Protein AF-A0A920B1D9-F1 (afdb_monomer_lite)

Radius of gyration: 14.31 Å; chains: 1; bounding box: 32×27×47 Å

pLDDT: mean 87.22, std 14.99, range [38.59, 97.69]

Structure (mmCIF, N/CA/C/O backbone):
data_AF-A0A920B1D9-F1
#
_entry.id   AF-A0A920B1D9-F1
#
loop_
_atom_site.group_PDB
_atom_site.id
_atom_site.type_symbol
_atom_site.label_atom_id
_atom_site.label_alt_id
_atom_site.label_comp_id
_atom_site.label_asym_id
_atom_site.label_entity_id
_atom_site.label_seq_id
_atom_site.pdbx_PDB_ins_code
_atom_site.Cartn_x
_atom_site.Cartn_y
_atom_site.Cartn_z
_atom_site.occupancy
_atom_site.B_iso_or_equiv
_atom_site.auth_seq_id
_atom_site.auth_comp_id
_atom_site.auth_asym_id
_atom_site.auth_atom_id
_atom_site.pdbx_PDB_model_num
ATOM 1 N N . MET A 1 1 ? 18.546 -11.406 -0.142 1.00 63.19 1 MET A N 1
ATOM 2 C CA . MET A 1 1 ? 17.835 -10.776 0.992 1.00 63.19 1 MET A CA 1
ATOM 3 C C . MET A 1 1 ? 16.635 -10.032 0.441 1.00 63.19 1 MET A C 1
ATOM 5 O O . MET A 1 1 ? 16.755 -9.467 -0.639 1.00 63.19 1 MET A O 1
ATOM 9 N N . SER A 1 2 ? 15.504 -10.078 1.143 1.00 88.38 2 SER A N 1
ATOM 10 C CA . SER A 1 2 ? 14.317 -9.284 0.805 1.00 88.38 2 SER A CA 1
ATOM 11 C C . SER A 1 2 ? 14.443 -7.856 1.360 1.00 88.38 2 SER A C 1
ATOM 13 O O . SER A 1 2 ? 15.211 -7.629 2.295 1.00 88.38 2 SER A O 1
ATOM 15 N N . ILE A 1 3 ? 13.712 -6.907 0.772 1.00 95.12 3 ILE A N 1
ATOM 16 C CA . ILE A 1 3 ? 13.653 -5.499 1.175 1.00 95.12 3 ILE A CA 1
ATOM 17 C C . ILE A 1 3 ? 12.193 -5.020 1.231 1.00 95.12 3 ILE A C 1
ATOM 19 O O . ILE A 1 3 ? 11.301 -5.625 0.632 1.00 95.12 3 ILE A O 1
ATOM 23 N N . LEU A 1 4 ? 11.960 -3.939 1.974 1.00 96.69 4 LEU A N 1
ATOM 24 C CA . LEU A 1 4 ? 10.676 -3.246 2.065 1.00 96.69 4 LEU A CA 1
ATOM 25 C C . LEU A 1 4 ? 10.299 -2.592 0.724 1.00 96.69 4 LEU A C 1
ATOM 27 O O . LEU A 1 4 ? 11.091 -1.844 0.148 1.00 96.69 4 LEU A O 1
ATOM 31 N N . ASP A 1 5 ? 9.071 -2.829 0.262 1.00 97.25 5 ASP A N 1
ATOM 32 C CA . ASP A 1 5 ? 8.518 -2.268 -0.976 1.00 97.25 5 ASP A CA 1
ATOM 33 C C . ASP A 1 5 ? 7.902 -0.877 -0.736 1.00 97.25 5 ASP A C 1
ATOM 35 O O . ASP A 1 5 ? 6.682 -0.694 -0.701 1.00 97.25 5 ASP A O 1
ATOM 39 N N . PHE A 1 6 ? 8.762 0.127 -0.538 1.00 96.25 6 PHE A N 1
ATOM 40 C CA . PHE A 1 6 ? 8.322 1.523 -0.415 1.00 96.25 6 PHE A CA 1
ATOM 41 C C . PHE A 1 6 ? 7.647 2.037 -1.689 1.00 96.25 6 PHE A C 1
ATOM 43 O O . PHE A 1 6 ? 6.728 2.847 -1.599 1.00 96.25 6 PHE A O 1
ATOM 50 N N . GLY A 1 7 ? 8.054 1.533 -2.860 1.00 94.81 7 GLY A N 1
ATOM 51 C CA . GLY A 1 7 ? 7.430 1.884 -4.130 1.00 94.81 7 GLY A CA 1
ATOM 52 C C . GLY A 1 7 ? 5.950 1.528 -4.112 1.00 94.81 7 GLY A C 1
ATOM 53 O O . GLY A 1 7 ? 5.096 2.404 -4.250 1.00 94.81 7 GLY A O 1
ATOM 54 N N . LEU A 1 8 ? 5.624 0.257 -3.871 1.00 95.56 8 LEU A N 1
ATOM 55 C CA . LEU A 1 8 ? 4.233 -0.179 -3.830 1.00 95.56 8 LEU A CA 1
ATOM 56 C C . LEU A 1 8 ? 3.447 0.497 -2.698 1.00 95.56 8 LEU A C 1
ATOM 58 O O . LEU A 1 8 ? 2.303 0.897 -2.923 1.00 95.56 8 LEU A O 1
ATOM 62 N N . CYS A 1 9 ? 4.057 0.682 -1.522 1.00 95.94 9 CYS A N 1
ATOM 63 C CA . CYS A 1 9 ? 3.452 1.412 -0.405 1.00 95.94 9 CYS A CA 1
ATOM 64 C C . CYS A 1 9 ? 3.013 2.827 -0.827 1.00 95.94 9 CYS A C 1
ATOM 66 O O . CYS A 1 9 ? 1.842 3.195 -0.677 1.00 95.94 9 CYS A O 1
ATOM 68 N N . ASP A 1 10 ? 3.914 3.593 -1.445 1.00 93.75 10 ASP A N 1
ATOM 69 C CA . ASP A 1 10 ? 3.618 4.935 -1.941 1.00 93.75 10 ASP A CA 1
ATOM 70 C C . ASP A 1 10 ? 2.591 4.913 -3.075 1.00 93.75 10 ASP A C 1
ATOM 72 O O . ASP A 1 10 ? 1.699 5.761 -3.100 1.00 93.75 10 ASP A O 1
ATOM 76 N N . GLY A 1 11 ? 2.651 3.931 -3.978 1.00 94.12 11 GLY A N 1
ATOM 77 C CA . GLY A 1 11 ? 1.675 3.761 -5.056 1.00 94.12 11 GLY A CA 1
ATOM 78 C C . GLY A 1 11 ? 0.252 3.527 -4.546 1.00 94.12 11 GLY A C 1
ATOM 79 O O . GLY A 1 11 ? -0.685 4.195 -4.993 1.00 94.12 11 GLY A O 1
ATOM 80 N N . ILE A 1 12 ? 0.085 2.630 -3.569 1.00 94.50 12 ILE A N 1
ATOM 81 C CA . ILE A 1 12 ? -1.213 2.350 -2.941 1.00 94.50 12 ILE A CA 1
ATOM 82 C C . ILE A 1 12 ? -1.721 3.594 -2.206 1.00 94.50 12 ILE A C 1
ATOM 84 O O . ILE A 1 12 ? -2.873 3.996 -2.385 1.00 94.50 12 ILE A O 1
ATOM 88 N N . ARG A 1 13 ? -0.870 4.257 -1.415 1.00 92.81 13 ARG A N 1
ATOM 89 C CA . ARG A 1 13 ? -1.246 5.479 -0.682 1.00 92.81 13 ARG A CA 1
ATOM 90 C C . ARG A 1 13 ? -1.637 6.601 -1.642 1.00 92.81 13 ARG A C 1
ATOM 92 O O . ARG A 1 13 ? -2.664 7.255 -1.440 1.00 92.81 13 ARG A O 1
ATOM 99 N N . PHE A 1 14 ? -0.869 6.785 -2.716 1.00 91.69 14 PHE A N 1
ATOM 100 C CA . PHE A 1 14 ? -1.121 7.767 -3.771 1.00 91.69 14 PHE A CA 1
ATOM 101 C C . PHE A 1 14 ? -2.484 7.567 -4.434 1.00 91.69 14 PHE A C 1
ATOM 103 O O . PHE A 1 14 ? -3.190 8.545 -4.668 1.00 91.69 14 PHE A O 1
ATOM 110 N N . CYS A 1 15 ? -2.880 6.317 -4.686 1.00 90.94 15 CYS A N 1
ATOM 111 C CA . CYS A 1 15 ? -4.157 5.996 -5.316 1.00 90.94 15 CYS 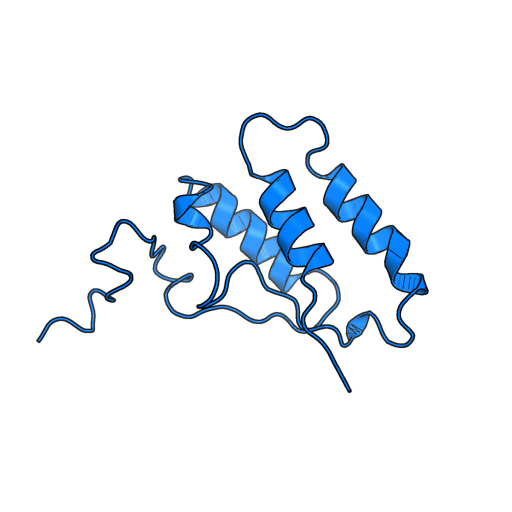A CA 1
ATOM 112 C C . CYS A 1 15 ? -5.371 6.502 -4.513 1.00 90.94 15 CYS A C 1
ATOM 114 O O . CYS A 1 15 ? -6.373 6.926 -5.092 1.00 90.94 15 CYS A O 1
ATOM 116 N N . PHE A 1 16 ? -5.302 6.461 -3.180 1.00 90.88 16 PHE A N 1
ATOM 117 C CA . PHE A 1 16 ? -6.436 6.790 -2.310 1.00 90.88 16 PHE A CA 1
ATOM 118 C C . PHE A 1 16 ? -6.440 8.231 -1.775 1.00 90.88 16 PHE A C 1
ATOM 120 O O . PHE A 1 16 ? -7.485 8.701 -1.291 1.00 90.88 16 PHE A O 1
ATOM 127 N N . LEU A 1 17 ? -5.309 8.932 -1.897 1.00 86.62 17 LEU A N 1
ATOM 128 C CA . LEU A 1 17 ? -5.138 10.349 -1.579 1.00 86.62 17 LEU A CA 1
ATOM 129 C C . LEU A 1 17 ? -6.065 11.225 -2.441 1.00 86.62 17 LEU A C 1
ATOM 131 O O . LEU A 1 17 ? -6.120 11.111 -3.664 1.00 86.62 17 LEU A O 1
ATOM 135 N N . ARG A 1 18 ? -6.818 12.131 -1.800 1.00 66.38 18 ARG A N 1
ATOM 136 C CA . ARG A 1 18 ? -7.677 13.088 -2.519 1.00 66.38 18 ARG A CA 1
ATOM 137 C C . ARG A 1 18 ? -6.787 14.029 -3.343 1.00 66.38 18 ARG A C 1
ATOM 139 O O . ARG A 1 18 ? -5.789 14.520 -2.829 1.00 66.38 18 ARG A O 1
ATOM 146 N N . SER A 1 19 ? -7.203 14.338 -4.575 1.00 60.56 19 SER A N 1
ATOM 147 C CA . SER A 1 19 ? -6.665 15.436 -5.402 1.00 60.56 19 SER A CA 1
ATOM 148 C C . SER A 1 19 ? -5.420 15.170 -6.271 1.00 60.56 19 SER A C 1
ATOM 150 O O . SER A 1 19 ? -4.831 16.137 -6.755 1.00 60.56 19 SER A O 1
ATOM 152 N N . ARG A 1 20 ? -5.019 13.918 -6.543 1.00 62.81 20 ARG A N 1
ATOM 153 C CA . ARG A 1 20 ? -3.921 13.645 -7.497 1.00 62.81 20 ARG A CA 1
ATOM 154 C C . ARG A 1 20 ? -4.389 12.894 -8.744 1.00 62.81 20 ARG A C 1
ATOM 156 O O . ARG A 1 20 ? -4.982 11.823 -8.650 1.00 62.81 20 ARG A O 1
ATOM 163 N N . ALA A 1 21 ? -4.103 13.462 -9.916 1.00 62.12 21 ALA A N 1
ATOM 164 C CA . ALA A 1 21 ? -4.299 12.798 -11.201 1.00 62.12 21 ALA A CA 1
ATOM 165 C C . ALA A 1 21 ? -3.329 11.606 -11.301 1.00 62.12 21 ALA A C 1
ATOM 167 O O . ALA A 1 21 ? -2.121 11.782 -11.157 1.00 62.12 21 ALA A O 1
ATOM 168 N N . GLY A 1 22 ? -3.858 10.394 -11.482 1.00 69.94 22 GLY A N 1
ATOM 169 C CA . GLY A 1 22 ? -3.062 9.167 -11.605 1.00 69.94 22 GLY A CA 1
ATOM 170 C C . GLY A 1 22 ? -3.715 7.931 -10.983 1.00 69.94 22 GLY A C 1
ATOM 171 O O . GLY A 1 22 ? -3.636 6.865 -11.578 1.00 69.94 22 GLY A O 1
ATOM 172 N N . GLY A 1 23 ? -4.424 8.065 -9.853 1.00 85.50 23 GLY A N 1
ATOM 173 C CA . GLY A 1 23 ? -5.221 6.981 -9.251 1.00 85.50 23 GLY A CA 1
ATOM 174 C C . GLY A 1 23 ? -4.520 5.612 -9.241 1.00 85.50 23 GLY A C 1
ATOM 175 O O . GLY A 1 23 ? -3.363 5.499 -8.834 1.00 85.50 23 GLY A O 1
ATOM 176 N N . PHE A 1 24 ? -5.213 4.584 -9.740 1.00 90.25 24 PHE A N 1
ATOM 177 C CA . PHE A 1 24 ? -4.704 3.209 -9.827 1.00 90.25 24 PHE A CA 1
ATOM 178 C C . PHE A 1 24 ? -3.604 3.003 -10.882 1.00 90.25 24 PHE A C 1
ATOM 180 O O . PHE A 1 24 ? -2.854 2.034 -10.777 1.00 90.25 24 PHE A O 1
ATOM 187 N N . HIS A 1 25 ? -3.427 3.919 -11.842 1.00 91.69 25 HIS A N 1
ATOM 188 C CA . HIS A 1 25 ? -2.343 3.817 -12.831 1.00 91.69 25 HIS A CA 1
ATOM 189 C C . HIS A 1 25 ? -0.957 3.913 -12.191 1.00 91.69 25 HIS A C 1
ATOM 191 O O . HIS A 1 25 ? 0.025 3.439 -12.757 1.00 91.69 25 HIS A O 1
ATOM 197 N N . GLN A 1 26 ? -0.849 4.516 -11.002 1.00 90.88 26 GLN A N 1
ATOM 198 C CA . GLN A 1 26 ? 0.417 4.528 -10.276 1.00 90.88 26 GLN A CA 1
ATOM 199 C C . GLN A 1 26 ? 0.772 3.136 -9.739 1.00 90.88 26 GLN A C 1
ATOM 201 O O . GLN A 1 26 ? 1.933 2.747 -9.803 1.00 90.88 26 GLN A O 1
ATOM 206 N N . VAL A 1 27 ? -0.213 2.372 -9.257 1.00 93.50 27 VAL A N 1
ATOM 207 C CA . VAL A 1 27 ? -0.002 0.984 -8.812 1.00 93.50 27 VAL A CA 1
ATOM 208 C C . VAL A 1 27 ? 0.397 0.114 -10.003 1.00 93.50 27 VAL A C 1
ATOM 210 O O . VAL A 1 27 ? 1.397 -0.592 -9.930 1.00 93.50 27 VAL A O 1
ATOM 213 N N . GLU A 1 28 ? -0.319 0.241 -11.123 1.00 94.69 28 GLU A N 1
ATOM 214 C CA . GLU A 1 28 ? 0.014 -0.424 -12.391 1.00 94.69 28 GLU A CA 1
ATOM 215 C C . GLU A 1 28 ? 1.457 -0.132 -12.826 1.00 94.69 28 GLU A C 1
ATOM 217 O O . GLU A 1 28 ? 2.222 -1.050 -13.113 1.00 94.69 28 GLU A O 1
ATOM 222 N N . ARG A 1 29 ? 1.861 1.143 -12.816 1.00 94.31 29 ARG A N 1
ATOM 223 C CA . ARG A 1 29 ? 3.214 1.557 -13.198 1.00 94.31 29 ARG A CA 1
ATOM 224 C C . ARG A 1 29 ? 4.287 0.915 -12.324 1.00 94.31 29 ARG A C 1
ATOM 226 O O . ARG A 1 29 ? 5.317 0.507 -12.847 1.00 94.31 29 ARG A O 1
ATOM 233 N N . ILE A 1 30 ? 4.068 0.853 -11.011 1.00 94.94 30 ILE A N 1
ATOM 234 C CA . ILE A 1 30 ? 5.047 0.287 -10.075 1.00 94.94 30 ILE A CA 1
ATOM 235 C C . ILE A 1 30 ? 5.191 -1.216 -10.285 1.00 94.94 30 ILE A C 1
ATOM 237 O O . ILE A 1 30 ? 6.317 -1.695 -10.358 1.00 94.94 30 ILE A O 1
ATOM 241 N N . LEU A 1 31 ? 4.081 -1.925 -10.498 1.00 95.75 31 LEU A N 1
ATOM 242 C CA . LEU A 1 31 ? 4.113 -3.336 -10.892 1.00 95.75 31 LEU A CA 1
ATOM 243 C C . LEU A 1 31 ? 4.808 -3.534 -12.254 1.00 95.75 31 LEU A C 1
ATOM 245 O O . LEU A 1 31 ? 5.482 -4.532 -12.480 1.00 95.75 31 LEU A O 1
ATOM 249 N N . GLY A 1 32 ? 4.724 -2.555 -13.158 1.00 96.69 32 GLY A N 1
ATOM 250 C CA . GLY A 1 32 ? 5.479 -2.554 -14.414 1.00 96.69 32 GLY A CA 1
ATOM 251 C C . GLY A 1 32 ? 7.006 -2.521 -14.241 1.00 96.69 32 GLY A C 1
ATOM 252 O O . GLY A 1 32 ? 7.722 -2.983 -15.128 1.00 96.69 32 GLY A O 1
ATOM 253 N N . TYR A 1 33 ? 7.512 -2.028 -13.104 1.00 95.88 33 TYR A N 1
ATOM 254 C CA . TYR A 1 33 ? 8.944 -2.002 -12.768 1.00 95.88 33 TYR A CA 1
ATOM 255 C C . TYR A 1 33 ? 9.417 -3.240 -11.998 1.00 95.88 33 TYR A C 1
ATOM 257 O O . TYR A 1 33 ? 10.563 -3.299 -11.549 1.00 95.88 33 TYR A O 1
ATOM 265 N N . ASP A 1 34 ? 8.572 -4.261 -11.868 1.00 95.75 34 ASP A N 1
ATOM 266 C CA . ASP A 1 34 ? 8.908 -5.498 -11.163 1.00 95.75 34 ASP A CA 1
ATOM 267 C C . ASP A 1 34 ? 10.126 -6.213 -11.752 1.00 95.75 34 ASP A C 1
ATOM 269 O O . ASP A 1 34 ? 10.874 -6.865 -11.025 1.00 95.75 34 ASP A O 1
ATOM 273 N N . ASN A 1 35 ? 10.368 -6.035 -13.052 1.00 95.31 35 ASN A N 1
ATOM 274 C CA . ASN A 1 35 ? 11.520 -6.581 -13.766 1.00 95.31 35 ASN A CA 1
ATOM 275 C C . ASN A 1 35 ? 12.877 -6.032 -13.289 1.00 95.31 35 ASN A C 1
ATOM 277 O O . ASN A 1 35 ? 13.904 -6.650 -13.563 1.00 95.31 35 ASN A O 1
ATOM 281 N N . VAL A 1 36 ? 12.898 -4.901 -12.578 1.00 94.94 36 VAL A N 1
ATOM 282 C CA . VAL A 1 36 ? 14.119 -4.337 -11.980 1.00 94.94 36 VAL A CA 1
ATOM 283 C C . VAL A 1 36 ? 14.589 -5.184 -10.791 1.00 94.94 36 VAL A C 1
ATOM 285 O O . VAL A 1 36 ? 15.772 -5.184 -10.450 1.00 94.94 36 VAL A O 1
ATOM 288 N N . TYR A 1 37 ? 13.688 -5.954 -10.175 1.00 94.81 37 TYR A N 1
ATOM 289 C CA . TYR A 1 37 ? 14.000 -6.839 -9.061 1.00 94.81 37 TYR A CA 1
ATOM 290 C C . TYR A 1 37 ? 14.157 -8.285 -9.537 1.00 94.81 37 TYR A C 1
ATOM 292 O O . TYR A 1 37 ? 13.248 -8.862 -10.126 1.00 94.81 37 TYR A O 1
ATOM 300 N N . HIS A 1 38 ? 15.267 -8.934 -9.171 1.00 93.94 38 HIS A N 1
ATOM 301 C CA . HIS A 1 38 ? 15.460 -10.366 -9.444 1.00 93.94 38 HIS A CA 1
ATOM 302 C C . HIS A 1 38 ? 14.345 -11.247 -8.848 1.00 93.94 38 HIS A C 1
ATOM 304 O O . HIS A 1 38 ? 13.937 -12.235 -9.457 1.00 93.94 38 HIS A O 1
ATOM 310 N N . HIS A 1 39 ? 13.846 -10.890 -7.657 1.00 94.44 39 HIS A N 1
ATOM 311 C CA . HIS A 1 39 ? 12.807 -11.629 -6.934 1.00 94.44 39 HIS A CA 1
ATOM 312 C C . HIS A 1 39 ? 11.739 -10.688 -6.376 1.00 94.44 39 HIS A C 1
ATOM 314 O O . HIS A 1 39 ? 11.563 -10.551 -5.167 1.00 94.44 39 HIS A O 1
ATOM 320 N N . ALA A 1 40 ? 11.008 -10.044 -7.276 1.00 95.44 40 ALA A N 1
ATOM 321 C CA . ALA A 1 40 ? 9.986 -9.062 -6.940 1.00 95.44 40 ALA A CA 1
ATOM 322 C C . ALA A 1 40 ? 8.884 -9.626 -6.000 1.00 95.44 40 ALA A C 1
ATOM 324 O O . ALA A 1 40 ? 8.442 -8.960 -5.068 1.00 95.44 40 ALA A O 1
ATOM 325 N N . ASN A 1 41 ? 8.537 -10.914 -6.134 1.00 95.75 41 ASN A N 1
ATOM 326 C CA . ASN A 1 41 ? 7.588 -11.621 -5.253 1.00 95.75 41 ASN A CA 1
ATOM 327 C C . ASN A 1 41 ? 8.056 -11.791 -3.798 1.00 95.75 41 ASN A C 1
ATOM 329 O O . ASN A 1 41 ? 7.262 -12.188 -2.953 1.00 95.75 41 ASN A O 1
ATOM 333 N N . GLN A 1 42 ? 9.333 -11.550 -3.501 1.00 96.75 42 GLN A N 1
ATOM 334 C CA . GLN A 1 42 ? 9.864 -11.664 -2.142 1.00 96.75 42 GLN A CA 1
ATOM 335 C C . GLN A 1 42 ? 9.851 -10.331 -1.398 1.00 96.75 42 GLN A C 1
ATOM 337 O O . GLN A 1 42 ? 10.156 -10.327 -0.208 1.00 96.75 42 GLN A O 1
ATOM 342 N N . LEU A 1 43 ? 9.532 -9.218 -2.066 1.00 97.31 43 LEU A N 1
ATOM 343 C CA . LEU A 1 43 ? 9.499 -7.894 -1.450 1.00 97.31 43 LEU A CA 1
ATOM 344 C C . LEU A 1 43 ? 8.437 -7.829 -0.350 1.00 97.31 43 LEU A C 1
ATOM 346 O O . LEU A 1 43 ? 7.332 -8.347 -0.511 1.00 97.31 43 LEU A O 1
ATOM 350 N N . VAL A 1 44 ? 8.776 -7.191 0.769 1.00 97.56 44 VAL A N 1
ATOM 351 C CA . VAL A 1 44 ? 7.848 -7.030 1.892 1.00 97.56 44 VAL A CA 1
ATOM 352 C C . VAL A 1 44 ? 6.954 -5.831 1.609 1.00 97.56 44 VAL A C 1
ATOM 354 O O . VAL A 1 44 ? 7.416 -4.689 1.617 1.00 97.56 44 VAL A O 1
ATOM 357 N N . THR A 1 45 ? 5.679 -6.089 1.341 1.00 97.69 45 THR A N 1
ATOM 358 C CA . THR A 1 45 ? 4.684 -5.072 0.994 1.00 97.69 45 THR A CA 1
ATOM 359 C C . THR A 1 45 ? 3.955 -4.607 2.249 1.00 97.69 45 THR A C 1
ATOM 361 O O . THR A 1 45 ? 3.762 -5.371 3.189 1.00 97.69 45 THR A O 1
ATOM 364 N N . PHE A 1 46 ? 3.580 -3.332 2.309 1.00 97.62 46 PHE A N 1
ATOM 365 C CA . PHE A 1 46 ? 2.899 -2.731 3.459 1.00 97.62 46 PHE A CA 1
ATOM 366 C C . PHE A 1 46 ? 2.168 -1.455 3.022 1.00 97.62 46 PHE A C 1
ATOM 368 O O . PHE A 1 46 ? 2.417 -0.933 1.936 1.00 97.62 46 PHE A O 1
ATOM 375 N N . VAL A 1 47 ? 1.251 -0.962 3.857 1.00 96.50 47 VAL A N 1
ATOM 376 C CA . VAL A 1 47 ? 0.474 0.275 3.604 1.00 96.50 47 VAL A CA 1
ATOM 377 C C . VAL A 1 47 ? 0.820 1.409 4.568 1.00 96.50 47 VAL A C 1
ATOM 379 O O . VAL A 1 47 ? 0.602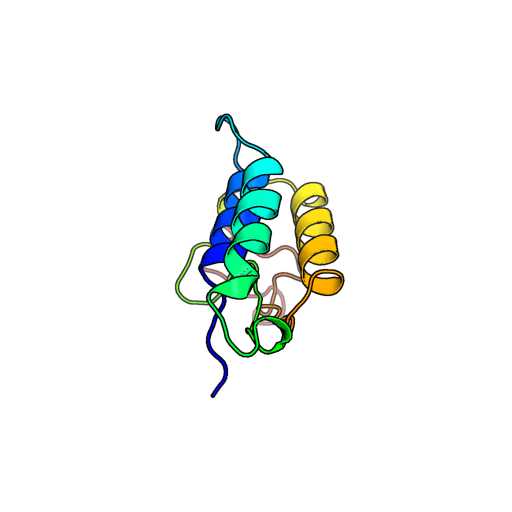 2.584 4.259 1.00 96.50 47 VAL A O 1
ATOM 382 N N . ASP A 1 48 ? 1.353 1.062 5.736 1.00 94.62 48 ASP A N 1
ATOM 383 C CA . ASP A 1 48 ? 1.923 1.949 6.738 1.00 94.62 48 ASP A CA 1
ATOM 384 C C . ASP A 1 48 ? 2.890 1.180 7.652 1.00 94.62 48 ASP A C 1
ATOM 386 O O . ASP A 1 48 ? 2.995 -0.046 7.594 1.00 94.62 48 ASP A O 1
ATOM 390 N N . ASN A 1 49 ? 3.664 1.919 8.444 1.00 94.06 49 ASN A N 1
ATOM 391 C CA . ASN A 1 49 ? 4.575 1.389 9.451 1.00 94.06 49 ASN A CA 1
ATOM 392 C C . ASN A 1 49 ? 4.746 2.419 10.589 1.00 94.06 49 ASN A C 1
ATOM 394 O O . ASN A 1 49 ? 4.046 3.430 10.629 1.00 94.06 49 ASN A O 1
ATOM 398 N N . HIS A 1 50 ? 5.674 2.165 11.513 1.00 91.81 50 HIS A N 1
ATOM 399 C CA . HIS A 1 50 ? 5.934 3.037 12.664 1.00 91.81 50 HIS A CA 1
ATOM 400 C C . HIS A 1 50 ? 6.627 4.371 12.326 1.00 91.81 50 HIS A C 1
ATOM 402 O O . HIS A 1 50 ? 6.533 5.306 13.118 1.00 91.81 50 HIS A O 1
ATOM 408 N N . ASP A 1 51 ? 7.271 4.478 11.162 1.00 91.94 51 ASP A N 1
ATOM 409 C CA . ASP A 1 51 ? 8.052 5.649 10.736 1.00 91.94 51 ASP A CA 1
ATOM 410 C C . ASP A 1 51 ? 7.266 6.598 9.821 1.00 91.94 51 ASP A C 1
ATOM 412 O O . ASP A 1 51 ? 7.792 7.605 9.344 1.00 91.94 51 ASP A O 1
ATOM 416 N N . MET A 1 52 ? 5.996 6.295 9.544 1.00 91.06 52 MET A N 1
ATOM 417 C CA . MET A 1 52 ? 5.146 7.119 8.690 1.00 91.06 52 MET A CA 1
ATOM 418 C C . MET A 1 52 ? 3.760 7.331 9.293 1.00 91.06 52 MET A C 1
ATOM 420 O O . MET A 1 52 ? 3.317 6.554 10.140 1.00 91.06 52 MET A O 1
ATOM 424 N N . PRO A 1 53 ? 3.022 8.372 8.861 1.00 90.81 53 PRO A N 1
ATOM 425 C CA . PRO A 1 53 ? 1.659 8.552 9.329 1.00 90.81 53 PRO A CA 1
ATOM 426 C C . PRO A 1 53 ? 0.801 7.348 8.934 1.00 90.81 53 PRO A C 1
ATOM 428 O O . PRO A 1 53 ? 0.883 6.872 7.787 1.00 90.81 53 PRO A O 1
ATOM 431 N N . ARG A 1 54 ? -0.049 6.901 9.868 1.00 92.50 54 ARG A N 1
ATOM 432 C CA . ARG A 1 54 ? -1.009 5.818 9.629 1.00 92.50 54 ARG A CA 1
ATOM 433 C C . ARG A 1 54 ? -1.866 6.126 8.409 1.00 92.50 54 ARG A C 1
ATOM 435 O O . ARG A 1 54 ? -2.193 7.288 8.148 1.00 92.50 54 ARG A O 1
ATOM 442 N N . PHE A 1 55 ? -2.269 5.091 7.679 1.00 94.00 55 PHE A N 1
ATOM 443 C CA . PHE A 1 55 ? -3.034 5.252 6.440 1.00 94.00 55 PHE A CA 1
ATOM 444 C C . PHE A 1 55 ? -4.278 6.135 6.641 1.00 94.00 55 PHE A C 1
ATOM 446 O O . PHE A 1 55 ? -4.497 7.090 5.894 1.00 94.00 55 PHE A O 1
ATOM 453 N N . LEU A 1 56 ? -5.040 5.888 7.713 1.00 93.19 56 LEU A N 1
ATOM 454 C CA . LEU A 1 56 ? -6.265 6.633 8.028 1.00 93.19 56 LEU A CA 1
ATOM 455 C C . LEU A 1 56 ? -6.044 8.091 8.435 1.00 93.19 56 LEU A C 1
ATOM 457 O O . LEU A 1 56 ? -6.982 8.883 8.381 1.00 93.19 56 LEU A O 1
ATOM 461 N N . SER A 1 57 ? -4.826 8.475 8.819 1.00 91.50 57 SER A N 1
ATOM 462 C CA . SER A 1 57 ? -4.498 9.884 9.068 1.00 91.50 57 SER A CA 1
ATOM 463 C C . SER A 1 57 ? -4.397 10.701 7.793 1.00 91.50 57 SER A C 1
ATOM 465 O O . SER A 1 57 ? -4.605 11.909 7.823 1.00 91.50 57 SER A O 1
ATOM 467 N N . ILE A 1 58 ? -4.072 10.050 6.680 1.00 90.81 58 ILE A N 1
ATOM 468 C CA . ILE A 1 58 ? -3.918 10.696 5.377 1.00 90.81 58 ILE A CA 1
ATOM 469 C C . ILE A 1 58 ? -5.174 10.490 4.530 1.00 90.81 58 ILE A C 1
ATOM 471 O O . ILE A 1 58 ? -5.600 11.376 3.789 1.00 90.81 58 ILE A O 1
ATOM 475 N N . VAL A 1 59 ? -5.786 9.315 4.656 1.00 91.25 59 VAL A N 1
ATOM 476 C CA . VAL A 1 59 ? -6.998 8.913 3.955 1.00 91.25 59 VAL A CA 1
ATOM 477 C C . VAL A 1 59 ? -8.063 8.575 5.004 1.00 91.25 59 VAL A C 1
ATOM 479 O O . VAL A 1 59 ? -8.213 7.407 5.356 1.00 91.25 59 VAL A O 1
ATOM 482 N N . PRO A 1 60 ? -8.819 9.567 5.515 1.00 90.88 60 PRO A N 1
ATOM 483 C CA . PRO A 1 60 ? -9.795 9.367 6.590 1.00 90.88 60 PRO A CA 1
ATOM 484 C C . PRO A 1 60 ? -11.095 8.713 6.079 1.00 90.88 60 PRO A C 1
ATOM 486 O O . PRO A 1 60 ? -12.178 9.284 6.174 1.00 90.88 60 PRO A O 1
ATOM 489 N N . ASP A 1 61 ? -10.988 7.525 5.480 1.00 92.19 61 ASP A N 1
ATOM 490 C CA . ASP A 1 61 ? -12.106 6.705 5.001 1.00 92.19 61 ASP A CA 1
ATOM 491 C C . ASP A 1 61 ? -11.773 5.220 5.213 1.00 92.19 61 ASP A C 1
ATOM 493 O O . ASP A 1 61 ? -10.909 4.652 4.538 1.00 92.19 61 ASP A O 1
ATOM 497 N N . SER A 1 62 ? -12.476 4.579 6.147 1.00 93.00 62 SER A N 1
ATOM 498 C CA . SER A 1 62 ? -12.278 3.167 6.501 1.00 93.00 62 SER A CA 1
ATOM 499 C C . SER A 1 62 ? -12.530 2.216 5.332 1.00 93.00 62 SER A C 1
ATOM 501 O O . SER A 1 62 ? -11.867 1.186 5.226 1.00 93.00 62 SER A O 1
ATOM 503 N N . ARG A 1 63 ? -13.417 2.569 4.393 1.00 95.00 63 ARG A N 1
ATOM 504 C CA . ARG A 1 63 ? -13.665 1.746 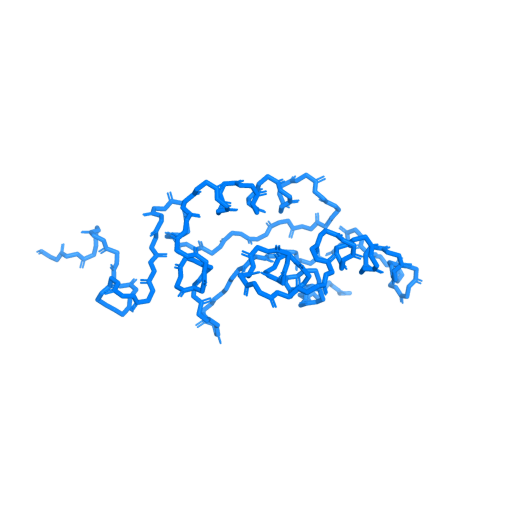3.199 1.00 95.00 63 ARG A CA 1
ATOM 505 C C . ARG A 1 63 ? -12.452 1.739 2.276 1.00 95.00 63 ARG A C 1
ATOM 507 O O . ARG A 1 63 ? -12.152 0.714 1.672 1.00 95.00 63 ARG A O 1
ATOM 514 N N . LYS A 1 64 ? -11.730 2.860 2.189 1.00 94.31 64 LYS A N 1
ATOM 515 C CA . LYS A 1 64 ? -10.481 2.943 1.419 1.00 94.31 64 LYS A CA 1
ATOM 516 C C . LYS A 1 64 ? -9.356 2.164 2.086 1.00 94.31 64 LYS A C 1
ATOM 518 O O . LYS A 1 64 ? -8.586 1.532 1.374 1.00 94.31 64 LYS A O 1
ATOM 523 N N . LEU A 1 65 ? -9.297 2.156 3.420 1.00 95.75 65 LEU A N 1
ATOM 524 C CA . LEU A 1 65 ? -8.373 1.270 4.128 1.00 95.75 65 LEU A CA 1
ATOM 525 C C . LEU A 1 65 ? -8.675 -0.197 3.802 1.00 95.75 65 LEU A C 1
ATOM 527 O O . LEU A 1 65 ? -7.763 -0.925 3.435 1.00 95.75 65 LEU A O 1
ATOM 531 N N . ASN A 1 66 ? -9.943 -0.617 3.846 1.00 96.56 66 ASN A N 1
ATOM 532 C CA . ASN A 1 66 ? -10.315 -1.991 3.498 1.00 96.56 66 ASN A CA 1
ATOM 533 C C . ASN A 1 66 ? -9.880 -2.355 2.068 1.00 96.56 66 ASN A C 1
ATOM 535 O O . ASN A 1 66 ? -9.325 -3.427 1.854 1.00 96.56 66 ASN A O 1
ATOM 539 N N . LEU A 1 67 ? -10.060 -1.454 1.095 1.00 95.62 67 LEU A N 1
ATOM 540 C CA . LEU A 1 67 ? -9.568 -1.665 -0.272 1.00 95.62 67 LEU A CA 1
ATOM 541 C C . LEU A 1 67 ? -8.035 -1.739 -0.344 1.00 95.62 67 LEU A C 1
ATOM 543 O O . LEU A 1 67 ? -7.503 -2.587 -1.055 1.00 95.62 67 LEU A O 1
ATOM 547 N N . ALA A 1 68 ? -7.318 -0.894 0.400 1.00 96.00 68 ALA A N 1
ATOM 548 C CA . ALA A 1 68 ? -5.860 -0.957 0.484 1.00 96.00 68 ALA A CA 1
ATOM 549 C C . ALA A 1 68 ? -5.376 -2.280 1.104 1.00 96.00 68 ALA A C 1
ATOM 551 O O . ALA A 1 68 ? -4.394 -2.844 0.631 1.00 96.00 68 ALA A O 1
ATOM 552 N N . LEU A 1 69 ? -6.089 -2.809 2.104 1.00 96.88 69 LEU A N 1
ATOM 553 C CA . LEU A 1 69 ? -5.806 -4.117 2.700 1.00 96.88 69 LEU A CA 1
ATOM 554 C C . LEU A 1 69 ? -6.092 -5.269 1.733 1.00 96.88 69 LEU A C 1
ATOM 556 O O . LEU A 1 69 ? -5.326 -6.231 1.705 1.00 96.88 69 LEU A O 1
ATOM 560 N N . VAL A 1 70 ? -7.139 -5.167 0.907 1.00 97.19 70 VAL A N 1
ATOM 561 C CA . VAL A 1 70 ? -7.379 -6.133 -0.177 1.00 97.19 70 VAL A CA 1
ATOM 562 C C . VAL A 1 70 ? -6.193 -6.131 -1.137 1.00 97.19 70 VAL A C 1
ATOM 564 O O . VAL A 1 70 ? -5.605 -7.184 -1.344 1.00 97.19 70 VAL A O 1
ATOM 567 N N . LEU A 1 71 ? -5.772 -4.961 -1.634 1.00 95.94 71 LEU A N 1
ATOM 568 C CA . LEU A 1 71 ? -4.600 -4.853 -2.511 1.00 95.94 71 LEU A CA 1
ATOM 569 C C . LEU A 1 71 ? -3.344 -5.435 -1.858 1.00 95.94 71 LEU A C 1
ATOM 571 O O . LEU A 1 71 ? -2.660 -6.240 -2.480 1.00 95.94 71 LEU A O 1
ATOM 575 N N . LEU A 1 72 ? -3.066 -5.075 -0.604 1.00 97.06 72 LEU A N 1
ATOM 576 C CA . LEU A 1 72 ? -1.931 -5.604 0.150 1.00 97.06 72 LEU A CA 1
ATOM 577 C C . LEU A 1 72 ? -1.959 -7.138 0.219 1.00 97.06 72 LEU A C 1
ATOM 579 O O . LEU A 1 72 ? -0.927 -7.771 0.033 1.00 97.06 72 LEU A O 1
ATOM 583 N N . SER A 1 73 ? -3.134 -7.726 0.457 1.00 97.06 73 SER A N 1
ATOM 584 C CA . SER A 1 73 ? -3.294 -9.174 0.644 1.00 97.06 73 SER A CA 1
ATOM 585 C C . SER A 1 73 ? -3.301 -9.969 -0.665 1.00 97.06 73 SER A C 1
ATOM 587 O O . SER A 1 73 ? -3.040 -11.169 -0.639 1.00 97.06 73 SER A O 1
ATOM 589 N N . THR A 1 74 ? -3.647 -9.340 -1.794 1.00 97.00 74 THR A N 1
ATOM 590 C CA . THR A 1 74 ? -3.823 -10.033 -3.085 1.00 97.00 74 THR A CA 1
ATOM 591 C C . THR A 1 74 ? -2.731 -9.743 -4.109 1.00 97.00 74 THR A C 1
ATOM 593 O O . THR A 1 74 ? -2.608 -10.482 -5.083 1.00 97.00 74 THR A O 1
ATOM 596 N N . LEU A 1 75 ? -1.977 -8.652 -3.950 1.00 96.50 75 LEU A N 1
ATOM 597 C CA . LEU A 1 75 ? -0.845 -8.345 -4.823 1.00 96.50 75 LEU A CA 1
ATOM 598 C C . LEU A 1 75 ? 0.362 -9.227 -4.488 1.00 96.50 75 LEU A C 1
ATOM 600 O O . LEU A 1 75 ? 0.437 -9.859 -3.435 1.00 96.50 75 LEU A O 1
ATOM 604 N N . ARG A 1 76 ? 1.328 -9.264 -5.410 1.00 96.06 76 ARG A N 1
ATOM 605 C CA . ARG A 1 76 ? 2.584 -9.985 -5.204 1.00 96.06 76 ARG A CA 1
ATOM 606 C C . ARG A 1 76 ? 3.335 -9.440 -3.986 1.00 96.06 76 ARG A C 1
ATOM 608 O O . ARG A 1 76 ? 3.295 -8.241 -3.715 1.00 96.06 76 ARG A O 1
ATOM 615 N N . GLY A 1 77 ? 4.143 -10.293 -3.366 1.00 96.06 77 GLY A N 1
ATOM 616 C CA . GLY A 1 77 ? 5.038 -9.913 -2.275 1.00 96.06 77 GLY A CA 1
ATOM 617 C C . GLY A 1 77 ? 4.717 -10.672 -0.998 1.00 96.06 77 GLY A C 1
ATOM 618 O O . GLY A 1 77 ? 3.943 -11.629 -0.997 1.00 96.06 77 GLY A O 1
ATOM 619 N N . VAL A 1 78 ? 5.311 -10.221 0.099 1.00 97.56 78 VAL A N 1
ATOM 620 C CA . VAL A 1 78 ? 5.027 -10.708 1.447 1.00 97.56 78 VAL A CA 1
ATOM 621 C C . VAL A 1 78 ? 4.290 -9.596 2.198 1.00 97.56 78 VAL A C 1
ATOM 623 O O . VAL A 1 78 ? 4.937 -8.618 2.580 1.00 97.56 78 VAL A O 1
ATOM 626 N N . PRO A 1 79 ? 2.964 -9.702 2.398 1.00 97.38 79 PRO A N 1
ATOM 627 C CA . PRO A 1 79 ? 2.194 -8.655 3.054 1.00 97.38 79 PRO A CA 1
ATOM 628 C C . PRO A 1 79 ? 2.571 -8.529 4.529 1.00 97.38 79 PRO A C 1
ATOM 630 O O . PRO A 1 79 ? 2.558 -9.501 5.283 1.00 97.38 79 PRO A O 1
ATOM 633 N N . CYS A 1 80 ? 2.863 -7.303 4.947 1.00 96.75 80 CYS A N 1
ATOM 634 C CA . CYS A 1 80 ? 3.140 -6.922 6.320 1.00 96.75 80 CYS A CA 1
ATOM 635 C C . CYS A 1 80 ? 2.103 -5.890 6.773 1.00 96.75 80 CYS A C 1
ATOM 637 O O . CYS A 1 80 ? 1.992 -4.797 6.211 1.00 96.75 80 CYS A O 1
ATOM 639 N N . LEU A 1 81 ? 1.326 -6.258 7.792 1.00 95.19 81 LEU A N 1
ATOM 640 C CA . LEU A 1 81 ? 0.309 -5.408 8.398 1.00 95.19 81 LEU A CA 1
ATOM 641 C C . LEU A 1 81 ? 0.859 -4.781 9.680 1.00 95.19 81 LEU A C 1
ATOM 643 O O . LEU A 1 81 ? 1.325 -5.491 10.572 1.00 95.19 81 LEU A O 1
ATOM 647 N N . PHE A 1 82 ? 0.784 -3.455 9.790 1.00 95.38 82 PHE A N 1
ATOM 648 C CA . PHE A 1 82 ? 1.154 -2.758 11.015 1.00 95.38 82 PHE A CA 1
ATOM 649 C C . PHE A 1 82 ? 0.041 -2.863 12.064 1.00 95.38 82 PHE A C 1
ATOM 651 O O . PHE A 1 82 ? -1.139 -2.702 11.752 1.00 95.38 82 PHE A O 1
ATOM 658 N N . TYR A 1 83 ? 0.414 -3.122 13.317 1.00 93.38 83 TYR A N 1
ATOM 659 C CA . TYR A 1 83 ? -0.551 -3.351 14.391 1.00 93.38 83 TYR A CA 1
ATOM 660 C C . TYR A 1 83 ? -1.476 -2.142 14.612 1.00 93.38 83 TYR A C 1
ATOM 662 O O . TYR A 1 83 ? -1.073 -0.971 14.536 1.00 93.38 83 TYR A O 1
ATOM 670 N N . GLY A 1 84 ? -2.738 -2.423 14.923 1.00 90.44 84 GLY A N 1
ATOM 671 C CA . GLY A 1 84 ? -3.785 -1.429 15.108 1.00 90.44 84 GLY A CA 1
ATOM 672 C C . GLY A 1 84 ? -4.373 -0.883 13.804 1.00 90.44 84 GLY A C 1
ATOM 673 O O . GLY A 1 84 ? -5.378 -0.171 13.852 1.00 90.44 84 GLY A O 1
ATOM 674 N N . THR A 1 85 ? -3.817 -1.220 12.637 1.00 92.06 85 THR A N 1
ATOM 675 C CA . THR A 1 85 ? -4.455 -0.912 11.347 1.00 92.06 85 THR A CA 1
ATOM 676 C C . THR A 1 85 ? -5.781 -1.674 11.214 1.00 92.06 85 THR A C 1
ATOM 678 O O . THR A 1 85 ? -6.772 -1.111 10.754 1.00 92.06 85 THR A O 1
ATOM 681 N N . GLU A 1 86 ? -5.858 -2.895 11.743 1.00 91.56 86 GLU A N 1
ATOM 682 C CA . GLU A 1 86 ? -7.079 -3.699 11.879 1.00 91.56 86 GLU A CA 1
ATOM 683 C C . GLU A 1 86 ? -8.131 -3.085 12.817 1.00 91.56 86 GLU A C 1
ATOM 685 O O . GLU A 1 86 ? -9.321 -3.363 12.687 1.00 91.56 86 GLU A O 1
ATOM 690 N N . GLN A 1 87 ? -7.708 -2.218 13.741 1.00 91.75 87 GLN A N 1
ATOM 691 C CA . GLN A 1 87 ? -8.590 -1.477 14.648 1.00 91.75 87 GLN A CA 1
ATOM 692 C C . GLN A 1 87 ? -8.901 -0.063 14.143 1.00 91.75 87 GLN A C 1
ATOM 694 O O . GLN A 1 87 ? -9.464 0.743 14.883 1.00 91.75 87 GLN A O 1
ATOM 699 N N . TYR A 1 88 ? -8.535 0.256 12.898 1.00 91.06 88 TYR A N 1
ATOM 700 C CA . TYR A 1 88 ? -8.721 1.577 12.300 1.00 91.06 88 TYR A CA 1
ATOM 701 C C . TYR A 1 88 ? -8.032 2.713 13.085 1.00 91.06 88 TYR A C 1
ATOM 703 O O . TYR A 1 88 ? -8.517 3.849 13.099 1.00 91.06 88 TYR A O 1
ATOM 711 N N . LEU A 1 89 ? -6.886 2.438 13.725 1.00 90.06 89 LEU A N 1
ATOM 712 C CA . LEU A 1 89 ? -6.126 3.474 14.426 1.00 90.06 89 LEU A CA 1
ATOM 713 C C . LEU A 1 89 ? -5.630 4.554 13.456 1.00 90.06 89 LEU A C 1
ATOM 715 O O . LEU A 1 89 ? -5.220 4.288 12.325 1.00 90.06 89 LEU A O 1
ATOM 719 N N . ASN A 1 90 ? -5.602 5.795 13.936 1.00 85.88 90 ASN A N 1
ATOM 720 C CA . ASN A 1 90 ? -5.019 6.933 13.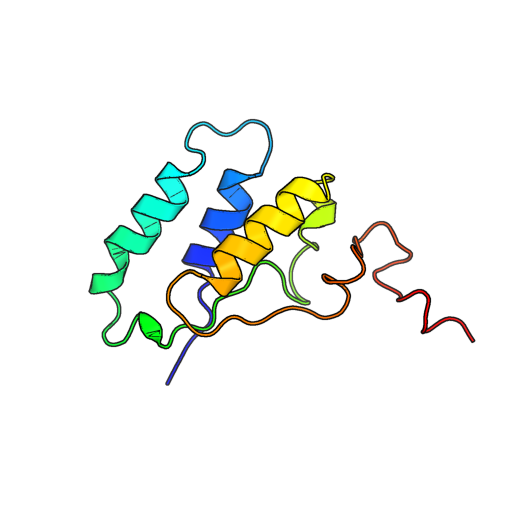235 1.00 85.88 90 ASN A CA 1
ATOM 721 C C . ASN A 1 90 ? -4.133 7.753 14.199 1.00 85.88 90 ASN A C 1
ATOM 723 O O . ASN A 1 90 ? -4.190 7.605 15.417 1.00 85.88 90 ASN A O 1
ATOM 727 N N . ASN A 1 91 ? -3.280 8.635 13.688 1.00 75.69 91 ASN A N 1
ATOM 728 C CA . ASN A 1 91 ? -2.426 9.497 14.513 1.00 75.69 91 ASN A CA 1
ATOM 729 C C . ASN A 1 91 ? -3.220 10.506 15.379 1.00 75.69 91 ASN A C 1
ATOM 731 O O . ASN A 1 91 ? -2.635 11.110 16.272 1.00 75.69 91 ASN A O 1
ATOM 735 N N . GLY A 1 92 ? -4.529 10.684 15.147 1.00 61.53 92 GLY A N 1
ATOM 736 C CA . GLY A 1 92 ? -5.420 11.500 15.983 1.00 61.53 92 GLY A CA 1
ATOM 737 C C . GLY A 1 92 ? -5.926 10.775 17.238 1.00 61.53 92 GLY A C 1
ATOM 738 O O . GLY A 1 92 ? -6.258 11.422 18.227 1.00 61.53 92 GLY A O 1
ATOM 739 N N . THR A 1 93 ? -5.930 9.439 17.251 1.00 57.62 93 THR A N 1
ATOM 740 C CA . THR A 1 93 ? -6.174 8.637 18.459 1.00 57.62 93 THR A CA 1
ATOM 741 C C . THR A 1 93 ? -4.947 8.671 19.376 1.00 57.62 93 THR A C 1
ATOM 743 O O . THR A 1 93 ? -4.086 7.805 19.283 1.00 57.62 93 THR A O 1
ATOM 746 N N . ASN A 1 94 ? -4.831 9.689 20.240 1.00 54.53 94 ASN A N 1
ATOM 747 C CA . ASN A 1 94 ? -3.875 9.759 21.365 1.00 54.53 94 ASN A CA 1
ATOM 748 C C . ASN A 1 94 ? -2.426 9.318 21.043 1.00 54.53 94 ASN A C 1
ATOM 750 O O . ASN A 1 94 ? -1.817 8.568 21.808 1.00 54.53 94 ASN A O 1
ATOM 754 N N . GLY A 1 95 ? -1.868 9.737 19.901 1.00 56.06 95 GLY A N 1
ATOM 755 C CA . GLY A 1 95 ? -0.506 9.351 19.504 1.00 56.06 95 GLY A CA 1
ATOM 756 C C . GLY A 1 95 ? -0.345 7.866 19.149 1.00 56.06 95 GLY A C 1
ATOM 757 O O . GLY A 1 95 ? 0.737 7.313 19.309 1.00 56.06 95 GLY A O 1
ATOM 758 N N . GLY A 1 96 ? -1.414 7.202 18.702 1.00 51.69 96 GLY A N 1
ATOM 759 C CA . GLY A 1 96 ? -1.406 5.780 18.353 1.00 51.69 96 GLY A CA 1
ATOM 760 C C . GLY A 1 96 ? -1.583 4.834 19.543 1.00 51.69 96 GLY A C 1
ATOM 761 O O . GLY A 1 96 ? -1.375 3.633 19.378 1.00 51.69 96 GLY A O 1
ATOM 762 N N . LYS A 1 97 ? -1.969 5.341 20.723 1.00 51.56 97 LYS A N 1
ATOM 763 C CA . LYS A 1 97 ? -2.318 4.493 21.870 1.00 51.56 97 LYS A CA 1
ATOM 764 C C . LYS A 1 97 ? -3.569 3.676 21.557 1.00 51.56 97 LYS A C 1
ATOM 766 O O . LYS A 1 97 ? -4.615 4.217 21.203 1.00 51.56 97 LYS A O 1
ATOM 771 N N . ILE A 1 98 ? -3.435 2.364 21.698 1.00 55.16 98 ILE A N 1
ATOM 772 C CA . ILE A 1 98 ? -4.491 1.390 21.449 1.00 55.16 98 ILE A CA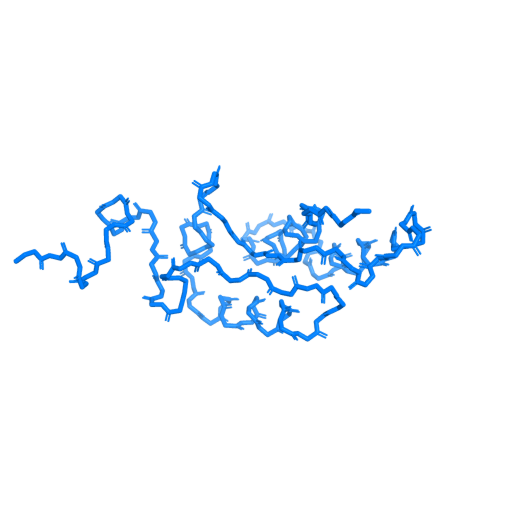 1
ATOM 773 C C . ILE A 1 98 ? -5.527 1.499 22.582 1.00 55.16 98 ILE A C 1
ATOM 775 O O . ILE A 1 98 ? -5.115 1.595 23.743 1.00 55.16 98 ILE A O 1
ATOM 779 N N . PRO A 1 99 ? -6.844 1.417 22.317 1.00 53.69 99 PRO A N 1
ATOM 780 C CA . PRO A 1 99 ? -7.859 1.355 23.373 1.00 53.69 99 PRO A CA 1
ATOM 781 C C . PRO A 1 99 ? -7.612 0.249 24.415 1.00 53.69 99 PRO A C 1
ATOM 783 O O . PRO A 1 99 ? -7.990 0.403 25.568 1.00 53.69 99 PRO A O 1
ATOM 786 N N . THR A 1 100 ? -6.926 -0.837 24.045 1.00 52.16 100 THR A N 1
ATOM 787 C CA . THR A 1 100 ? -6.572 -1.955 24.940 1.00 52.16 100 THR A CA 1
ATOM 788 C C . THR A 1 100 ? -5.314 -1.720 25.782 1.00 52.16 100 THR A C 1
ATOM 790 O O . THR A 1 100 ? -4.961 -2.569 26.591 1.00 52.16 100 THR A O 1
ATOM 793 N N . THR A 1 101 ? -4.630 -0.585 25.607 1.00 48.62 101 THR A N 1
ATOM 794 C CA . THR A 1 101 ? -3.467 -0.174 26.422 1.00 48.62 101 THR A CA 1
ATOM 795 C C . THR A 1 101 ? -3.805 0.915 27.445 1.00 48.62 101 THR A C 1
ATOM 797 O O . THR A 1 101 ? -2.903 1.480 28.063 1.00 48.62 101 THR A O 1
ATOM 800 N N . ALA A 1 102 ? -5.092 1.224 27.630 1.00 38.59 102 ALA A N 1
ATOM 801 C CA . ALA A 1 102 ? -5.540 1.988 28.787 1.00 38.59 102 ALA A CA 1
ATOM 802 C C . ALA A 1 102 ? -5.494 1.073 30.033 1.00 38.59 102 ALA A C 1
ATOM 804 O O . ALA A 1 102 ? -6.102 0.002 29.979 1.00 38.59 102 ALA A O 1
ATOM 805 N N . PRO A 1 103 ? -4.747 1.431 31.098 1.00 43.66 103 PRO A N 1
ATOM 806 C CA . PRO A 1 103 ? -4.869 0.768 32.395 1.00 43.66 103 PRO A CA 1
ATOM 807 C C . PRO A 1 103 ? -6.251 0.994 33.020 1.00 43.66 103 PRO A C 1
ATOM 809 O O . PRO A 1 103 ? -6.884 2.031 32.705 1.00 43.66 103 PRO A O 1
#

Secondary structure (DSSP, 8-state):
---B-HHHHHHHHHHHSTT-TTTTHHHHHHHHTGGGSTTGGGSEE-S--TTS--HHHHS--HHHHHHHHHHHHHSSSEE-PPTTTTTT--TTTGGG--GGG--

Sequence (103 aa):
MSILDFGLCDGIRFCFLRSRAGGFHQVERILGYDNVYHHANQLVTFVDNHDMPRFLSIVPDSRKLNLALVLLSTLRGVPCLFYGTEQYLNNGTNGGKIPTTAP

Foldseek 3Di:
DAEAPVQLLCLLLVLQAPDDPQRNVSNVVSVVCCVVDPCSLAHEYENDEPVDWQS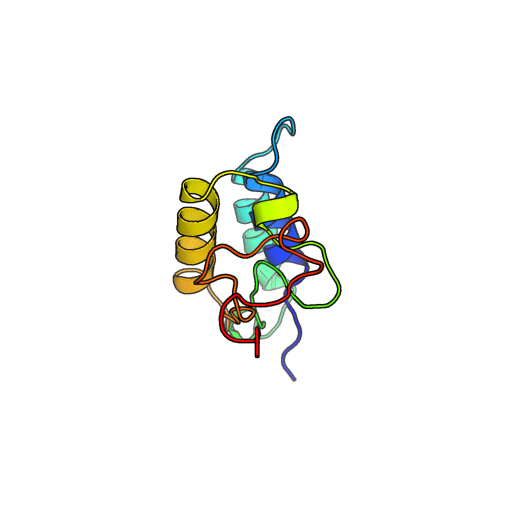CQRRVDVVSLVVSVVCLVPPGHHYDYYPCSVVVDGCVPPNRDDPVPDD